Protein AF-A0A950YCJ9-F1 (afdb_monomer)

pLDDT: mean 89.68, std 11.42, range [27.39, 98.12]

Nearest PDB structures (foldseek):
  8wdm-assembly1_C  TM=8.018E-01  e=2.422E-04  Thermaerobacter marianensis DSM 12885
  5a7h-assembly1_A  TM=7.491E-01  e=4.262E-03  Homo sapiens
  8eor-assembly1_A  TM=7.022E-01  e=5.413E-03  Homo sapiens
  5a7f-assembly1_A  TM=7.342E-01  e=9.837E-03  Homo sapiens
  7cee-assembly1_B  TM=6.870E-01  e=7.297E-03  Mus musculus

Sequence (143 aa):
MPDIVAHLCPGQDPHEVLDRYYDRAGDRTDDVALLVAITTDTIVAAPAARWADARAATGARVYRYRVDHPGAGAQLRATHTTEVPLLFGTWNDGGPGERLGGQAPGTERVAGALVQAWAAFVHAGSPGWEGDLEVFGGALTNA

Foldseek 3Di:
DLVLQCVLPPPDRSVVLQVVLCVVVVHPPDPPVSSVVSNCCRVPVVVVVVVQVVCVVVVDDAAAEAEQQQQQDPPNTQDPPLLVCLQVVVCPVPDPNVRRNHDDPCSVVLSVLSNQQVVCCVVPVGSPDDDHYYYRPPPVPPD

Structure (mmCIF, N/CA/C/O backbone):
data_AF-A0A950YCJ9-F1
#
_entry.id   AF-A0A950YCJ9-F1
#
loop_
_atom_site.group_PDB
_atom_site.id
_atom_site.type_symbol
_atom_site.label_atom_id
_atom_site.label_alt_id
_atom_site.label_comp_id
_atom_site.label_asym_id
_atom_site.label_entity_id
_atom_site.label_seq_id
_atom_site.pdbx_PDB_ins_code
_atom_site.Cartn_x
_atom_site.Cartn_y
_atom_site.Cartn_z
_atom_site.occupancy
_atom_site.B_iso_or_equiv
_atom_site.auth_seq_id
_atom_site.auth_comp_id
_atom_site.auth_asym_id
_atom_site.auth_atom_id
_atom_site.pdbx_PDB_model_num
ATOM 1 N N . MET A 1 1 ? 16.582 14.148 -12.077 1.00 85.88 1 MET A N 1
ATOM 2 C CA . MET A 1 1 ? 16.035 13.386 -10.933 1.00 85.88 1 MET A CA 1
ATOM 3 C C . MET A 1 1 ? 15.876 14.251 -9.676 1.00 85.88 1 MET A C 1
ATOM 5 O O . MET A 1 1 ? 14.759 14.262 -9.175 1.00 85.88 1 MET A O 1
ATOM 9 N N . PRO A 1 2 ? 16.874 15.030 -9.204 1.00 91.06 2 PRO A N 1
ATOM 10 C CA . PRO A 1 2 ? 16.717 15.862 -7.999 1.00 91.06 2 PRO A CA 1
ATOM 11 C C . PRO A 1 2 ? 15.531 16.839 -8.037 1.00 91.06 2 PRO A C 1
ATOM 13 O O . PRO A 1 2 ? 14.795 16.914 -7.062 1.00 91.06 2 PRO A O 1
ATOM 16 N N . ASP A 1 3 ? 15.264 17.498 -9.172 1.00 94.12 3 ASP A N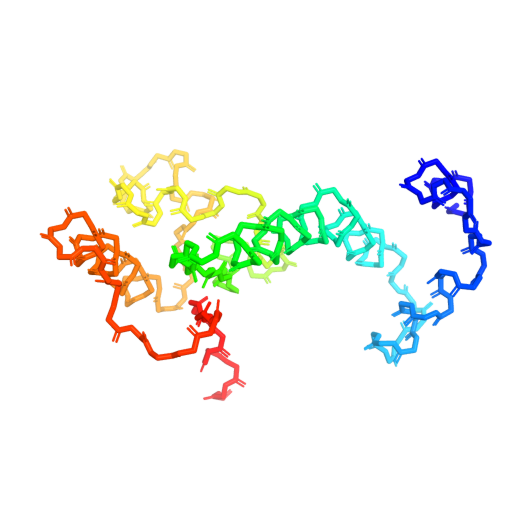 1
ATOM 17 C CA . ASP A 1 3 ? 14.112 18.413 -9.303 1.00 94.12 3 ASP A CA 1
ATOM 18 C C . ASP A 1 3 ? 12.756 17.707 -9.132 1.00 94.12 3 ASP A C 1
ATOM 20 O O . ASP A 1 3 ? 11.832 18.250 -8.530 1.00 94.12 3 ASP A O 1
ATOM 24 N N . ILE A 1 4 ? 12.640 16.468 -9.628 1.00 92.25 4 ILE A N 1
ATOM 25 C CA . ILE A 1 4 ? 11.435 15.642 -9.455 1.00 92.25 4 ILE A CA 1
ATOM 26 C C . ILE A 1 4 ? 11.265 15.302 -7.974 1.00 92.25 4 ILE A C 1
ATOM 28 O O . ILE A 1 4 ? 10.167 15.419 -7.436 1.00 92.25 4 ILE A O 1
ATOM 32 N N . VAL A 1 5 ? 12.353 14.926 -7.298 1.00 93.94 5 VAL A N 1
ATOM 33 C CA . VAL A 1 5 ? 12.329 14.629 -5.862 1.00 93.94 5 VAL A CA 1
ATOM 34 C C . VAL A 1 5 ? 11.987 15.876 -5.047 1.00 93.94 5 VAL A C 1
ATOM 36 O O . VAL A 1 5 ? 11.164 15.783 -4.145 1.00 93.94 5 VAL A O 1
ATOM 39 N N . ALA A 1 6 ? 12.528 17.046 -5.391 1.00 94.94 6 ALA A N 1
ATOM 40 C CA . ALA A 1 6 ? 12.200 18.307 -4.727 1.00 94.94 6 ALA A CA 1
ATOM 41 C C . ALA A 1 6 ? 10.717 18.681 -4.890 1.00 94.94 6 ALA A C 1
ATOM 43 O O . ALA A 1 6 ? 10.102 19.204 -3.961 1.00 94.94 6 ALA A O 1
ATOM 44 N N . HIS A 1 7 ? 10.127 18.382 -6.053 1.00 94.12 7 HIS A N 1
ATOM 45 C CA . HIS A 1 7 ? 8.696 18.561 -6.284 1.00 94.12 7 HIS A CA 1
ATOM 46 C C . HIS A 1 7 ? 7.840 17.584 -5.464 1.00 94.12 7 HIS A C 1
ATOM 48 O O . HIS A 1 7 ? 6.844 17.994 -4.871 1.00 94.12 7 HIS A O 1
ATOM 54 N N . LEU A 1 8 ? 8.221 16.303 -5.421 1.00 92.25 8 LEU A N 1
ATOM 55 C CA . LEU A 1 8 ? 7.489 15.269 -4.683 1.00 92.25 8 LEU A CA 1
ATOM 56 C C . LEU A 1 8 ? 7.602 15.456 -3.164 1.00 92.25 8 LEU A C 1
ATOM 58 O O . LEU A 1 8 ? 6.618 15.283 -2.449 1.00 92.25 8 LEU A O 1
ATOM 62 N N . CYS A 1 9 ? 8.782 15.830 -2.676 1.00 93.44 9 CYS A N 1
ATOM 63 C CA . CYS A 1 9 ? 9.143 15.879 -1.263 1.00 93.44 9 CYS A CA 1
ATOM 64 C C . CYS A 1 9 ? 9.466 17.320 -0.820 1.00 93.44 9 CYS A C 1
ATOM 66 O O . CYS A 1 9 ? 10.615 17.618 -0.474 1.00 93.44 9 CYS A O 1
ATOM 68 N N . PRO A 1 10 ? 8.485 18.243 -0.830 1.00 93.62 10 PRO A N 1
A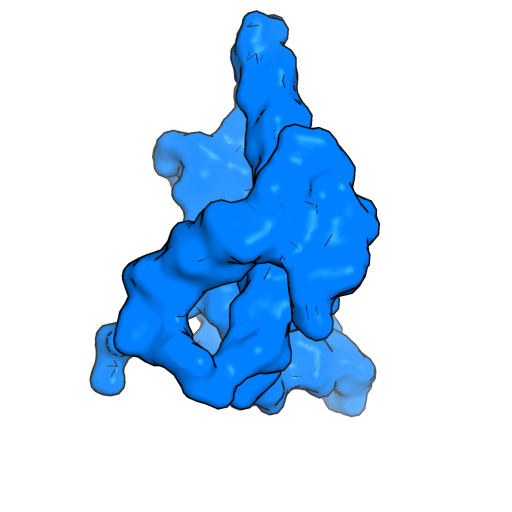TOM 69 C CA . PRO A 1 10 ? 8.738 19.642 -0.515 1.00 93.62 10 PRO A CA 1
ATOM 70 C C . PRO A 1 10 ? 9.273 19.802 0.915 1.00 93.62 10 PRO A C 1
ATOM 72 O O . PRO A 1 10 ? 8.745 19.221 1.863 1.00 93.62 10 PRO A O 1
ATOM 75 N N . GLY A 1 11 ? 10.315 20.623 1.068 1.00 93.81 11 GLY A N 1
ATOM 76 C CA . GLY A 1 11 ? 10.960 20.888 2.359 1.00 93.81 11 GLY A CA 1
ATOM 77 C C . GLY A 1 11 ? 12.000 19.849 2.792 1.00 93.81 11 GLY A C 1
ATOM 78 O O . GLY A 1 11 ? 12.518 19.957 3.900 1.00 93.81 11 GLY A O 1
ATOM 79 N N . GLN A 1 12 ? 12.319 18.868 1.944 1.00 95.69 12 GLN A N 1
ATOM 80 C CA . GLN A 1 12 ? 13.423 17.926 2.150 1.00 95.69 12 GLN A CA 1
ATOM 81 C C . GLN A 1 12 ? 14.557 18.207 1.158 1.00 95.69 12 GLN A C 1
ATOM 83 O O . GLN A 1 12 ? 14.299 18.665 0.044 1.00 95.69 12 GLN A O 1
ATOM 88 N N . ASP A 1 13 ? 15.803 17.909 1.539 1.00 96.69 13 ASP A N 1
ATOM 89 C CA . ASP A 1 13 ? 16.921 17.930 0.592 1.00 96.69 13 ASP A CA 1
ATOM 90 C C . ASP A 1 13 ? 16.772 16.748 -0.392 1.00 96.69 13 ASP A C 1
ATOM 92 O O . ASP A 1 13 ? 16.752 15.588 0.039 1.00 96.69 13 ASP A O 1
ATOM 96 N N . PRO A 1 14 ? 16.641 16.997 -1.711 1.00 94.88 14 PRO A N 1
ATOM 97 C CA . PRO A 1 14 ? 16.448 15.934 -2.690 1.00 94.88 14 PRO A CA 1
ATOM 98 C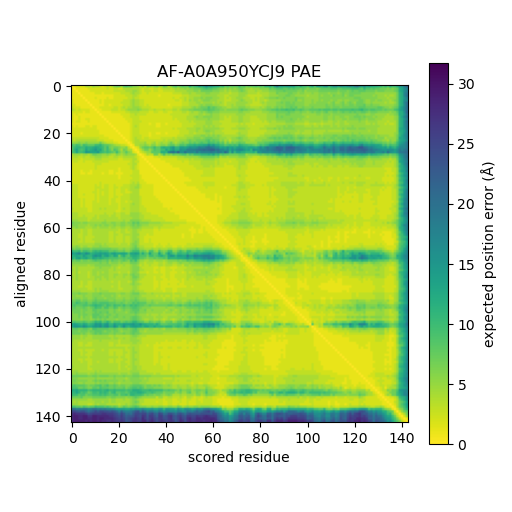 C . PRO A 1 14 ? 17.626 14.952 -2.764 1.00 94.88 14 PRO A C 1
ATOM 100 O O . PRO A 1 14 ? 17.406 13.790 -3.106 1.00 94.88 14 PRO A O 1
ATOM 103 N N . HIS A 1 15 ? 18.851 15.368 -2.434 1.00 93.75 15 HIS A N 1
ATOM 104 C CA . HIS A 1 15 ? 20.016 14.481 -2.431 1.00 93.75 15 HIS A CA 1
ATOM 105 C C . HIS A 1 15 ? 19.988 13.523 -1.241 1.00 93.75 15 HIS A C 1
ATOM 107 O O . HIS A 1 15 ? 20.172 12.323 -1.430 1.00 93.75 15 HIS A O 1
ATOM 113 N N . GLU A 1 16 ? 19.643 14.014 -0.049 1.00 95.06 16 GLU A N 1
ATOM 114 C CA . GLU A 1 16 ? 19.475 13.160 1.134 1.00 95.06 16 GLU A CA 1
ATOM 115 C C . GLU A 1 16 ? 18.328 12.157 0.957 1.00 95.06 16 GLU A C 1
ATOM 117 O O . GLU A 1 16 ? 18.417 11.002 1.386 1.00 95.06 16 GLU A O 1
ATOM 122 N N . VAL A 1 17 ? 17.235 12.579 0.307 1.00 94.44 17 VAL A N 1
ATOM 123 C CA . VAL A 1 17 ? 16.141 11.669 -0.048 1.00 94.44 17 VAL A CA 1
ATOM 124 C C . VAL A 1 17 ? 16.667 10.566 -0.964 1.00 94.44 17 VAL A C 1
ATOM 126 O O . VAL A 1 17 ? 16.432 9.397 -0.671 1.00 94.44 17 VAL A O 1
ATOM 129 N N . LEU A 1 18 ? 17.389 10.910 -2.031 1.00 92.12 18 LEU A N 1
ATOM 130 C CA . LEU A 1 18 ? 17.942 9.926 -2.961 1.00 92.12 18 LEU A CA 1
ATOM 131 C C . LEU A 1 18 ? 18.908 8.956 -2.274 1.00 92.12 18 LEU A C 1
ATOM 133 O O . LEU A 1 18 ? 18.744 7.749 -2.438 1.00 92.12 18 LEU A O 1
ATOM 137 N N . ASP A 1 19 ? 19.847 9.450 -1.464 1.00 91.69 19 ASP A N 1
ATOM 138 C CA . ASP A 1 19 ? 20.804 8.603 -0.742 1.00 91.69 19 ASP A CA 1
ATOM 139 C C . ASP A 1 19 ? 20.098 7.578 0.155 1.00 91.69 19 ASP A C 1
ATOM 141 O O . ASP A 1 19 ? 20.417 6.391 0.099 1.00 91.69 19 ASP A O 1
ATOM 145 N N . ARG A 1 20 ? 19.048 7.978 0.884 1.00 92.69 20 ARG A N 1
ATOM 146 C CA . ARG A 1 20 ? 18.257 7.040 1.697 1.00 92.69 20 ARG A CA 1
ATOM 147 C C . ARG A 1 20 ? 17.613 5.926 0.866 1.00 92.69 20 ARG A C 1
ATOM 149 O O . ARG A 1 20 ? 17.544 4.785 1.325 1.00 92.69 20 ARG A O 1
ATOM 156 N N . TYR A 1 21 ? 17.089 6.241 -0.320 1.00 92.00 21 TYR A N 1
ATOM 157 C CA . TYR A 1 21 ? 16.475 5.224 -1.179 1.00 92.00 21 TYR A CA 1
ATOM 158 C C . TYR A 1 21 ? 17.520 4.332 -1.848 1.00 92.00 21 TYR A C 1
ATOM 160 O O . TYR A 1 21 ? 17.290 3.129 -1.955 1.00 92.00 21 TYR A O 1
ATOM 168 N N . TYR A 1 22 ? 18.677 4.882 -2.215 1.00 89.94 22 TYR A N 1
ATOM 169 C CA . TYR A 1 22 ? 19.819 4.105 -2.686 1.00 89.94 22 TYR A CA 1
ATOM 170 C C . TYR A 1 22 ? 20.303 3.108 -1.628 1.00 89.94 22 TYR A C 1
ATOM 172 O O . TYR A 1 22 ? 20.457 1.923 -1.925 1.00 89.94 22 TYR A O 1
ATOM 180 N N . ASP A 1 23 ? 20.471 3.556 -0.384 1.00 89.50 23 ASP A N 1
ATOM 181 C CA . ASP A 1 23 ? 20.918 2.707 0.721 1.00 89.50 23 ASP A CA 1
ATOM 182 C C . ASP A 1 23 ? 19.902 1.596 1.026 1.00 89.50 23 ASP A C 1
ATOM 184 O O . ASP A 1 23 ? 20.277 0.457 1.306 1.00 89.50 23 ASP A O 1
ATOM 188 N N . ARG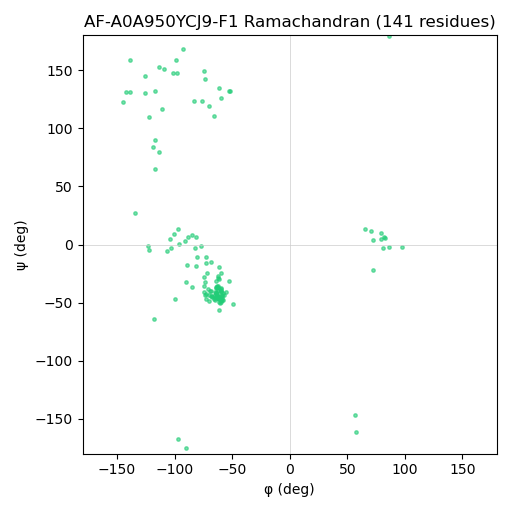 A 1 24 ? 18.601 1.898 0.909 1.00 87.62 24 ARG A N 1
ATOM 189 C CA . ARG A 1 24 ? 17.525 0.906 1.042 1.00 87.62 24 ARG A CA 1
ATOM 190 C C . ARG A 1 24 ? 17.509 -0.109 -0.103 1.00 87.62 24 ARG A C 1
ATOM 192 O O . ARG A 1 24 ? 17.198 -1.273 0.137 1.00 87.62 24 ARG A O 1
ATOM 199 N N . ALA A 1 25 ? 17.755 0.333 -1.334 1.00 83.62 25 ALA A N 1
ATOM 200 C CA . ALA A 1 25 ? 17.730 -0.527 -2.514 1.00 83.62 25 ALA A CA 1
ATOM 201 C C . ALA A 1 25 ? 18.962 -1.442 -2.593 1.00 83.62 25 ALA A C 1
ATOM 203 O O . ALA A 1 25 ? 18.874 -2.528 -3.161 1.00 83.62 25 ALA A O 1
ATOM 204 N N . GLY A 1 26 ? 20.096 -1.017 -2.025 1.00 78.25 26 GLY A N 1
ATOM 205 C CA . GLY A 1 26 ? 21.369 -1.738 -2.106 1.00 78.25 26 GLY A CA 1
ATOM 206 C C . GLY A 1 26 ? 22.033 -1.675 -3.489 1.00 78.25 26 GLY A C 1
ATOM 207 O O . GLY A 1 26 ? 23.077 -2.291 -3.687 1.00 78.25 26 GLY A O 1
ATOM 208 N N . ASP A 1 27 ? 21.450 -0.928 -4.429 1.00 70.25 27 ASP A N 1
ATOM 209 C CA . ASP A 1 27 ? 21.929 -0.740 -5.798 1.00 70.25 27 ASP A CA 1
ATOM 210 C C . ASP A 1 27 ? 21.675 0.711 -6.236 1.00 70.25 27 ASP A C 1
ATOM 212 O O . ASP A 1 27 ? 20.579 1.248 -6.056 1.00 70.25 27 ASP A O 1
ATOM 216 N N . ARG A 1 28 ? 22.707 1.353 -6.801 1.00 73.75 28 ARG A N 1
ATOM 217 C CA . ARG A 1 28 ? 22.669 2.742 -7.279 1.00 73.75 28 ARG A CA 1
ATOM 218 C C . ARG A 1 28 ? 22.408 2.890 -8.780 1.00 73.75 28 ARG A C 1
ATOM 220 O O . ARG A 1 28 ? 22.621 3.973 -9.316 1.00 73.75 28 ARG A O 1
ATOM 227 N N . THR A 1 29 ? 21.975 1.832 -9.465 1.00 73.81 29 THR A N 1
ATOM 228 C CA . THR A 1 29 ? 21.902 1.819 -10.938 1.00 73.81 29 THR A CA 1
ATOM 229 C C . THR A 1 29 ? 20.496 1.911 -11.545 1.00 73.81 29 THR A C 1
ATOM 231 O O . THR A 1 29 ? 20.396 2.074 -12.761 1.00 73.81 29 THR A O 1
ATOM 234 N N . ASP A 1 30 ? 19.421 1.887 -10.744 1.00 84.75 30 ASP A N 1
ATOM 235 C CA . ASP A 1 30 ? 18.034 1.948 -11.243 1.00 84.75 30 ASP A CA 1
ATOM 236 C C . ASP A 1 30 ? 17.258 3.180 -10.739 1.00 84.75 30 ASP A C 1
ATOM 238 O O . ASP A 1 30 ? 16.485 3.133 -9.777 1.00 84.75 30 ASP A O 1
ATOM 242 N N . ASP A 1 31 ? 17.441 4.303 -11.436 1.00 86.75 31 ASP A N 1
ATOM 243 C CA . ASP A 1 31 ? 16.748 5.565 -11.148 1.00 86.75 31 ASP A CA 1
ATOM 244 C C . ASP A 1 31 ? 15.218 5.459 -11.299 1.00 86.75 31 ASP A C 1
ATOM 246 O O . ASP A 1 31 ? 14.475 6.171 -10.617 1.00 86.75 31 ASP A O 1
ATOM 250 N N . VAL A 1 32 ? 14.716 4.570 -12.166 1.00 87.44 32 VAL A N 1
ATOM 251 C CA . VAL A 1 32 ? 13.269 4.398 -12.372 1.00 87.44 32 VAL A CA 1
ATOM 252 C C . VAL A 1 32 ? 12.653 3.693 -11.170 1.00 87.44 32 VAL A C 1
ATOM 254 O O . VAL A 1 32 ? 11.650 4.174 -10.637 1.00 87.44 32 VAL A O 1
ATOM 257 N N . ALA A 1 33 ? 13.259 2.603 -10.697 1.00 86.50 33 ALA A N 1
ATOM 258 C CA . ALA A 1 33 ? 12.798 1.911 -9.497 1.00 86.50 33 ALA A CA 1
ATOM 259 C C . ALA A 1 33 ? 12.820 2.825 -8.263 1.00 86.50 33 ALA A C 1
ATOM 261 O O . ALA A 1 33 ? 11.897 2.781 -7.446 1.00 86.50 33 ALA A O 1
ATOM 262 N N . LEU A 1 34 ? 13.822 3.702 -8.150 1.00 90.81 34 LEU A N 1
ATOM 263 C CA . LEU A 1 34 ? 13.902 4.676 -7.061 1.00 90.81 34 LEU A CA 1
ATOM 264 C C . LEU A 1 34 ? 12.804 5.727 -7.151 1.00 90.81 34 LEU A C 1
ATOM 266 O O . LEU A 1 34 ? 12.143 5.996 -6.151 1.00 90.81 34 LEU A O 1
ATOM 270 N N . LEU A 1 35 ? 12.555 6.284 -8.339 1.00 91.38 35 LEU A N 1
ATOM 271 C CA . LEU A 1 35 ? 11.444 7.212 -8.537 1.00 91.38 35 LEU A CA 1
ATOM 272 C C . LEU A 1 35 ? 10.097 6.556 -8.219 1.00 91.38 35 LEU A C 1
ATOM 274 O O . LEU A 1 35 ? 9.262 7.190 -7.573 1.00 91.38 35 LEU A O 1
ATOM 278 N N . VAL A 1 36 ? 9.888 5.292 -8.602 1.00 91.56 36 VAL A N 1
ATOM 279 C CA . VAL A 1 36 ? 8.680 4.531 -8.242 1.00 91.56 36 VAL A CA 1
ATOM 280 C C . VAL A 1 36 ? 8.572 4.360 -6.726 1.00 91.56 36 VAL A C 1
ATOM 282 O O . VAL A 1 36 ? 7.499 4.600 -6.173 1.00 91.56 36 VAL A O 1
ATOM 285 N N . ALA A 1 37 ? 9.660 4.007 -6.038 1.00 92.06 37 ALA A N 1
ATOM 286 C CA . ALA A 1 37 ? 9.669 3.841 -4.586 1.00 92.06 37 ALA A CA 1
ATOM 287 C C . ALA A 1 37 ? 9.392 5.164 -3.848 1.00 92.06 37 ALA A C 1
ATOM 289 O O . ALA A 1 37 ? 8.510 5.212 -2.990 1.00 92.06 37 ALA A O 1
ATOM 290 N N . ILE A 1 38 ? 10.076 6.247 -4.234 1.00 94.38 38 ILE A N 1
ATOM 291 C CA . ILE A 1 38 ? 9.870 7.596 -3.684 1.00 94.38 38 ILE A CA 1
ATOM 292 C C . ILE A 1 38 ? 8.423 8.038 -3.908 1.00 94.38 38 ILE A C 1
ATOM 294 O O . ILE A 1 38 ? 7.754 8.484 -2.981 1.00 94.38 38 ILE A O 1
ATOM 298 N N . THR A 1 39 ? 7.907 7.876 -5.126 1.00 94.62 39 THR A N 1
ATOM 299 C CA . THR A 1 39 ? 6.533 8.268 -5.465 1.00 94.62 39 THR A CA 1
ATOM 300 C C . THR A 1 39 ? 5.511 7.441 -4.683 1.00 94.62 39 THR A C 1
ATOM 302 O O . THR A 1 39 ? 4.545 7.997 -4.162 1.00 94.62 39 THR A O 1
ATOM 305 N N . THR A 1 40 ? 5.734 6.130 -4.548 1.00 94.44 40 THR A N 1
ATOM 306 C CA . THR A 1 40 ? 4.864 5.224 -3.781 1.00 94.44 40 THR A CA 1
ATOM 307 C C . THR A 1 40 ? 4.780 5.650 -2.322 1.00 94.44 40 THR A C 1
ATOM 309 O O . THR A 1 40 ? 3.680 5.794 -1.782 1.00 94.44 40 THR A O 1
ATOM 312 N N . ASP A 1 41 ? 5.923 5.903 -1.686 1.00 95.12 41 ASP A N 1
ATOM 313 C CA . ASP A 1 41 ? 5.951 6.301 -0.282 1.00 95.12 41 ASP A CA 1
ATOM 314 C C . ASP A 1 41 ? 5.339 7.688 -0.077 1.00 95.12 41 ASP A C 1
ATOM 316 O O . ASP A 1 41 ? 4.524 7.879 0.827 1.00 95.12 41 ASP A O 1
ATOM 320 N N . THR A 1 42 ? 5.674 8.648 -0.936 1.00 94.81 42 THR A N 1
ATOM 321 C CA . THR A 1 42 ? 5.267 10.043 -0.764 1.00 94.81 42 THR A CA 1
ATOM 322 C C . THR A 1 42 ? 3.793 10.283 -1.085 1.00 94.81 42 THR A C 1
ATOM 324 O O . THR A 1 42 ? 3.127 11.020 -0.354 1.00 94.81 42 THR A O 1
ATOM 327 N N . ILE A 1 43 ? 3.261 9.660 -2.141 1.00 94.69 43 ILE A N 1
ATOM 328 C CA . ILE A 1 43 ? 1.882 9.895 -2.598 1.00 94.69 43 ILE A CA 1
ATOM 329 C C . ILE A 1 43 ? 0.890 8.943 -1.923 1.00 94.69 43 ILE A C 1
ATOM 331 O O . ILE A 1 43 ? -0.251 9.334 -1.676 1.00 94.69 43 ILE A O 1
ATOM 335 N N . VAL A 1 44 ? 1.304 7.712 -1.601 1.00 94.00 44 VAL A N 1
ATOM 336 C CA . VAL A 1 44 ? 0.380 6.659 -1.149 1.00 94.00 44 VAL A CA 1
ATOM 337 C C . VAL A 1 44 ? 0.697 6.196 0.271 1.00 94.00 44 VAL A C 1
ATOM 339 O O . VAL A 1 44 ? -0.120 6.388 1.174 1.00 94.00 44 VAL A O 1
ATOM 342 N N . ALA A 1 45 ? 1.872 5.601 0.496 1.00 94.56 45 ALA A N 1
ATOM 343 C CA . ALA A 1 45 ? 2.126 4.828 1.711 1.00 94.56 45 ALA A CA 1
ATOM 344 C C . ALA A 1 45 ? 2.220 5.708 2.969 1.00 94.56 45 ALA A C 1
ATOM 346 O O . ALA A 1 45 ? 1.555 5.432 3.970 1.00 94.56 45 ALA A O 1
ATOM 347 N N . ALA A 1 46 ? 3.001 6.792 2.928 1.00 94.88 46 ALA A N 1
ATOM 348 C CA . ALA A 1 46 ? 3.183 7.676 4.074 1.00 94.88 46 ALA A CA 1
ATOM 349 C C . ALA A 1 46 ? 1.916 8.487 4.406 1.00 94.88 46 ALA A C 1
ATOM 351 O O . ALA A 1 46 ? 1.571 8.557 5.588 1.00 94.88 46 ALA A O 1
ATOM 352 N N . PRO A 1 47 ? 1.172 9.070 3.440 1.00 96.00 47 PRO A N 1
ATOM 353 C CA . PRO A 1 47 ? -0.122 9.687 3.734 1.00 96.00 47 PRO A CA 1
ATOM 354 C C . PRO A 1 47 ? -1.137 8.712 4.347 1.00 96.00 47 PRO A C 1
ATOM 356 O O . PRO A 1 47 ? -1.780 9.064 5.338 1.00 96.00 47 PRO A O 1
ATOM 359 N N . ALA A 1 48 ? -1.246 7.486 3.819 1.00 95.81 48 ALA A N 1
ATOM 360 C CA . ALA A 1 48 ? -2.143 6.465 4.362 1.00 95.81 48 ALA A CA 1
ATOM 361 C C . ALA A 1 48 ? -1.750 6.053 5.790 1.00 95.81 48 ALA A C 1
ATOM 363 O O . ALA A 1 48 ? -2.615 5.949 6.660 1.00 95.81 48 ALA A O 1
ATOM 364 N N . ALA A 1 49 ? -0.449 5.887 6.055 1.00 95.69 49 ALA A N 1
ATOM 365 C CA . ALA A 1 49 ? 0.065 5.599 7.390 1.00 95.69 49 ALA A CA 1
ATOM 366 C C . ALA A 1 49 ? -0.255 6.725 8.384 1.00 95.69 49 ALA A C 1
ATOM 368 O O . ALA A 1 49 ? -0.858 6.460 9.418 1.00 95.69 49 ALA A O 1
ATOM 369 N N . ARG A 1 50 ? 0.035 7.988 8.034 1.00 96.88 50 ARG A N 1
ATOM 370 C CA . ARG A 1 50 ? -0.280 9.143 8.895 1.00 96.88 50 ARG A CA 1
ATOM 371 C C . ARG A 1 50 ? -1.772 9.259 9.194 1.00 96.88 50 ARG A C 1
ATOM 373 O O . ARG A 1 50 ? -2.148 9.593 10.315 1.00 96.88 50 ARG A O 1
ATOM 380 N N . TRP A 1 51 ? -2.626 9.005 8.202 1.00 97.62 51 TRP A N 1
ATOM 381 C CA . TRP A 1 51 ? -4.073 8.993 8.409 1.00 97.62 51 TRP A CA 1
ATOM 382 C C . TRP A 1 51 ? -4.492 7.883 9.378 1.00 97.62 51 TRP A C 1
ATOM 384 O O . TRP A 1 51 ? -5.293 8.134 10.280 1.00 97.62 51 TRP A O 1
ATOM 394 N N . ALA A 1 52 ? -3.936 6.681 9.216 1.00 96.31 52 ALA A N 1
ATOM 395 C CA . ALA A 1 52 ? -4.218 5.552 10.090 1.00 96.31 52 ALA A CA 1
ATOM 396 C C . ALA A 1 52 ? -3.792 5.838 11.537 1.00 96.31 52 ALA A C 1
ATOM 398 O O . ALA A 1 52 ? -4.601 5.660 12.445 1.00 96.31 52 ALA A O 1
ATOM 399 N N . ASP A 1 53 ? -2.585 6.372 11.738 1.00 96.06 53 ASP A N 1
ATOM 400 C CA . ASP A 1 53 ? -2.059 6.726 13.060 1.00 96.06 53 ASP A CA 1
ATOM 401 C C . ASP A 1 53 ? -2.928 7.805 13.728 1.00 96.06 53 ASP A C 1
ATOM 403 O O . ASP A 1 53 ? -3.309 7.684 14.894 1.00 96.06 53 ASP A O 1
ATOM 407 N N . ALA A 1 54 ? -3.327 8.835 12.971 1.00 97.81 54 ALA A N 1
ATOM 408 C CA . ALA A 1 54 ? -4.210 9.889 13.465 1.00 97.81 54 ALA A CA 1
ATOM 409 C C . ALA A 1 54 ? -5.597 9.358 13.862 1.00 97.81 54 ALA A C 1
ATOM 411 O O . ALA A 1 54 ? -6.186 9.838 14.829 1.00 97.81 54 ALA A O 1
ATOM 412 N N . ARG A 1 55 ? -6.128 8.365 13.138 1.00 96.88 55 ARG A N 1
ATOM 413 C CA . ARG A 1 55 ? -7.397 7.706 13.481 1.00 96.88 55 ARG A CA 1
ATOM 414 C C . ARG A 1 55 ? -7.261 6.796 14.695 1.00 96.88 55 ARG A C 1
ATOM 416 O O . ARG A 1 55 ? -8.117 6.842 15.575 1.00 96.88 55 ARG A O 1
ATOM 423 N N . ALA A 1 56 ? -6.184 6.024 14.783 1.00 95.25 56 ALA A N 1
ATOM 424 C CA . ALA A 1 56 ? -5.908 5.183 15.942 1.00 95.25 56 ALA A CA 1
ATOM 425 C C . ALA A 1 56 ? -5.785 6.023 17.228 1.00 95.25 56 ALA A C 1
ATOM 427 O O . ALA A 1 56 ? -6.345 5.655 18.261 1.00 95.25 56 ALA A O 1
ATOM 428 N N . ALA A 1 57 ? -5.170 7.209 17.150 1.00 97.00 57 ALA A N 1
ATOM 429 C CA . ALA A 1 57 ? -5.051 8.143 18.273 1.00 97.00 57 ALA A CA 1
ATOM 430 C C . ALA A 1 57 ? -6.400 8.650 18.828 1.00 97.00 57 ALA A C 1
ATOM 432 O O . ALA A 1 57 ? -6.454 9.098 19.973 1.00 97.00 57 ALA A O 1
ATOM 433 N N . THR A 1 58 ? -7.504 8.553 18.072 1.00 97.88 58 THR A N 1
ATOM 434 C CA . THR A 1 58 ? -8.855 8.869 18.576 1.00 97.88 58 THR A CA 1
ATOM 435 C C . THR A 1 58 ? -9.554 7.669 19.227 1.00 97.88 58 THR A C 1
ATOM 437 O O . THR A 1 58 ? -10.748 7.743 19.511 1.00 97.88 58 THR A O 1
ATOM 440 N N . GLY A 1 59 ? -8.859 6.540 19.400 1.00 96.06 59 GLY A N 1
ATOM 441 C CA . GLY A 1 59 ? -9.425 5.280 19.888 1.00 96.06 59 GLY A CA 1
ATOM 442 C C . GLY A 1 59 ? -10.187 4.476 18.828 1.00 96.06 59 GLY A C 1
ATOM 443 O O . GLY A 1 59 ? -10.862 3.505 19.171 1.00 96.06 59 GLY A O 1
ATOM 444 N N . ALA A 1 60 ? -10.115 4.862 17.547 1.00 94.69 60 ALA A N 1
ATOM 445 C CA . ALA A 1 60 ? -10.715 4.076 16.474 1.00 94.69 60 ALA A CA 1
ATOM 446 C C . ALA A 1 60 ? -9.881 2.817 16.200 1.00 94.69 60 ALA A C 1
ATOM 448 O O . ALA A 1 60 ? -8.653 2.862 16.199 1.00 94.69 60 ALA A O 1
ATOM 449 N N . ARG A 1 61 ? -10.549 1.698 15.900 1.00 93.25 61 ARG A N 1
ATOM 450 C CA . ARG A 1 61 ? -9.871 0.512 15.360 1.00 93.25 61 ARG A CA 1
ATOM 451 C C . ARG A 1 61 ? -9.550 0.750 13.890 1.00 93.25 61 ARG A C 1
ATOM 453 O O . ARG A 1 61 ? -10.461 1.021 13.107 1.00 93.25 61 ARG A O 1
ATOM 460 N N . VAL A 1 62 ? -8.277 0.641 13.529 1.00 95.62 62 VAL A N 1
ATOM 461 C CA . VAL A 1 62 ? -7.786 0.835 12.163 1.00 95.62 62 VAL A CA 1
ATOM 462 C C . VAL A 1 62 ? -7.005 -0.403 11.753 1.00 95.62 62 VAL A C 1
ATOM 464 O O . VAL A 1 62 ? -6.123 -0.840 12.480 1.00 95.62 62 VAL A O 1
ATOM 467 N N . TYR A 1 63 ? -7.324 -0.942 10.582 1.00 95.75 63 TYR A N 1
ATOM 468 C CA . TYR A 1 63 ? -6.599 -2.051 9.975 1.00 95.75 63 TYR A CA 1
ATOM 469 C C . TYR A 1 63 ? -5.994 -1.563 8.668 1.00 95.75 63 TYR A C 1
ATOM 471 O O . TYR A 1 63 ? -6.688 -0.932 7.866 1.00 95.75 63 TYR A O 1
ATOM 479 N N . ARG A 1 64 ? -4.713 -1.844 8.440 1.00 95.94 64 ARG A N 1
ATOM 480 C CA . ARG A 1 64 ? -4.054 -1.561 7.164 1.00 95.94 64 ARG A CA 1
ATOM 481 C C . ARG A 1 64 ? -3.674 -2.871 6.494 1.00 95.94 64 ARG A C 1
ATOM 483 O O . ARG A 1 64 ? -3.399 -3.863 7.161 1.00 95.94 64 ARG A O 1
ATOM 490 N N . TYR A 1 65 ? -3.599 -2.852 5.173 1.00 95.56 65 TYR A N 1
ATOM 491 C CA . TYR A 1 65 ? -2.990 -3.934 4.416 1.00 95.56 65 TYR A CA 1
ATOM 492 C C . TYR A 1 65 ? -2.141 -3.376 3.273 1.00 95.56 65 TYR A C 1
ATOM 494 O O . TYR A 1 65 ? -2.323 -2.234 2.847 1.00 95.56 65 TYR A O 1
ATOM 502 N N . ARG A 1 66 ? -1.209 -4.191 2.783 1.00 94.75 66 ARG A N 1
ATOM 503 C CA . ARG A 1 66 ? -0.405 -3.946 1.581 1.00 94.75 66 ARG A CA 1
ATOM 504 C C . ARG A 1 66 ? -0.556 -5.130 0.634 1.00 94.75 66 ARG A C 1
ATOM 506 O O . ARG A 1 66 ? -0.668 -6.265 1.089 1.00 94.75 66 ARG A O 1
ATOM 513 N N . VAL A 1 67 ? -0.549 -4.875 -0.669 1.00 94.00 67 VAL A N 1
ATOM 514 C CA . VAL A 1 67 ? -0.532 -5.926 -1.691 1.00 94.00 67 VAL A CA 1
ATOM 515 C C . VAL A 1 67 ? 0.820 -5.897 -2.389 1.00 94.00 67 VAL A C 1
ATOM 517 O O . VAL A 1 67 ? 1.158 -4.910 -3.030 1.00 94.00 67 VAL A O 1
ATOM 520 N N . ASP A 1 68 ? 1.571 -6.987 -2.254 1.00 92.62 68 ASP A N 1
ATOM 521 C CA . ASP A 1 68 ? 2.875 -7.216 -2.891 1.00 92.62 68 ASP A CA 1
ATOM 522 C C . ASP A 1 68 ? 2.763 -8.163 -4.096 1.00 92.62 68 ASP A C 1
ATOM 524 O O . ASP A 1 68 ? 3.746 -8.421 -4.791 1.00 92.62 68 ASP A O 1
ATOM 528 N N . HIS A 1 69 ? 1.564 -8.691 -4.361 1.00 90.81 69 HIS A N 1
ATOM 529 C CA . HIS A 1 69 ? 1.309 -9.538 -5.518 1.00 90.81 69 HIS A CA 1
ATOM 530 C C . HIS A 1 69 ? 1.614 -8.782 -6.825 1.00 90.81 69 HIS A C 1
ATOM 532 O O . HIS A 1 69 ? 1.066 -7.701 -7.038 1.00 90.81 69 HIS A O 1
ATOM 538 N N . PRO A 1 70 ? 2.459 -9.333 -7.717 1.00 88.81 70 PRO A N 1
ATOM 539 C CA . PRO A 1 70 ? 2.977 -8.590 -8.863 1.00 88.81 70 PRO A CA 1
ATOM 540 C C . PRO A 1 70 ? 1.986 -8.435 -10.031 1.00 88.81 70 PRO A C 1
ATOM 542 O O . PRO A 1 70 ? 2.337 -7.837 -11.047 1.00 88.81 70 PRO A O 1
ATOM 545 N N . GLY A 1 71 ? 0.776 -8.992 -9.919 1.00 85.62 71 GLY A N 1
ATOM 546 C CA . GLY A 1 71 ? -0.214 -8.996 -10.993 1.00 85.62 71 GLY A CA 1
ATOM 547 C C . GLY A 1 71 ? 0.336 -9.637 -12.270 1.00 85.62 71 GLY A C 1
ATOM 548 O O . GLY A 1 71 ? 1.168 -10.544 -12.215 1.00 85.62 71 GLY A O 1
ATOM 549 N N . ALA A 1 72 ? -0.089 -9.144 -13.436 1.00 76.38 72 ALA A N 1
ATOM 550 C CA . ALA A 1 72 ? 0.258 -9.786 -14.709 1.00 76.38 72 ALA A CA 1
ATOM 551 C C . ALA A 1 72 ? 1.661 -9.451 -15.227 1.00 76.38 72 ALA A C 1
ATOM 553 O O . ALA A 1 72 ? 2.144 -10.077 -16.171 1.00 76.38 72 ALA A O 1
ATOM 554 N N . GLY A 1 73 ? 2.330 -8.467 -14.624 1.00 75.12 73 GLY A N 1
ATOM 555 C CA . GLY A 1 73 ? 3.659 -8.017 -15.019 1.00 75.12 73 GLY A CA 1
ATOM 556 C C . GLY A 1 73 ? 4.671 -8.242 -13.906 1.00 75.12 73 GLY A C 1
ATOM 557 O O . GLY A 1 73 ? 4.926 -7.327 -13.131 1.00 75.12 73 GLY A O 1
ATOM 558 N N . ALA A 1 74 ? 5.329 -9.407 -13.873 1.00 71.69 74 ALA A N 1
ATOM 559 C CA . ALA A 1 74 ? 6.341 -9.729 -12.854 1.00 71.69 74 ALA A CA 1
ATOM 560 C C . ALA A 1 74 ? 7.446 -8.658 -12.719 1.00 71.69 74 ALA A C 1
ATOM 562 O O . ALA A 1 74 ? 7.950 -8.418 -11.626 1.00 71.69 74 ALA A O 1
ATOM 563 N N . GLN A 1 75 ? 7.786 -7.980 -13.821 1.00 79.25 75 GLN A N 1
ATOM 564 C CA . GLN A 1 75 ? 8.753 -6.878 -13.837 1.00 79.25 75 GLN A CA 1
ATOM 565 C C . GLN A 1 75 ? 8.214 -5.583 -13.211 1.00 79.25 75 GLN A C 1
ATOM 567 O O . GLN A 1 75 ? 8.981 -4.829 -12.622 1.00 79.25 75 GLN A O 1
ATOM 572 N N . LEU A 1 76 ? 6.907 -5.329 -13.325 1.00 81.81 76 LEU A N 1
ATOM 573 C CA . LEU A 1 76 ? 6.257 -4.124 -12.803 1.00 81.81 76 LEU A CA 1
ATOM 574 C C . LEU A 1 76 ? 5.942 -4.228 -11.309 1.00 81.81 76 LEU A C 1
ATOM 576 O O . LEU A 1 76 ? 5.747 -3.200 -10.662 1.00 81.81 76 LEU A O 1
ATOM 580 N N . ARG A 1 77 ? 5.931 -5.453 -10.763 1.00 87.25 77 ARG A N 1
ATOM 581 C CA . ARG A 1 77 ? 5.521 -5.747 -9.382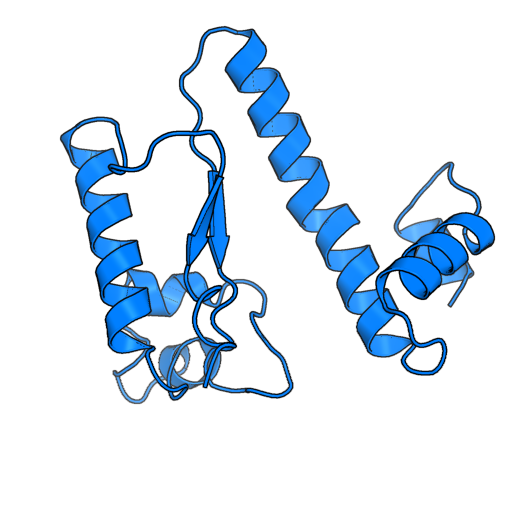 1.00 87.25 77 ARG A CA 1
ATOM 582 C C . ARG A 1 77 ? 4.085 -5.263 -9.123 1.00 87.25 77 ARG A C 1
ATOM 584 O O . ARG A 1 77 ? 3.306 -5.082 -10.055 1.00 87.25 77 ARG A O 1
ATOM 591 N N . ALA A 1 78 ? 3.706 -5.111 -7.853 1.00 90.25 78 ALA A N 1
ATOM 592 C CA . ALA A 1 78 ? 2.390 -4.606 -7.486 1.00 90.25 78 ALA A CA 1
ATOM 593 C C . ALA A 1 78 ? 2.243 -3.143 -7.932 1.00 90.25 78 ALA A C 1
ATOM 595 O O . ALA A 1 78 ? 2.891 -2.246 -7.391 1.00 90.25 78 ALA A O 1
ATOM 596 N N . THR A 1 79 ? 1.398 -2.907 -8.934 1.00 90.88 79 THR A N 1
ATOM 597 C CA . THR A 1 79 ? 1.102 -1.565 -9.445 1.00 90.88 79 THR A CA 1
ATOM 598 C C . THR A 1 79 ? -0.128 -0.968 -8.762 1.00 90.88 79 THR A C 1
ATOM 600 O O . THR A 1 79 ? -0.873 -1.646 -8.050 1.00 90.88 79 THR A O 1
ATOM 603 N N . HIS A 1 80 ? -0.347 0.333 -8.971 1.00 91.88 80 HIS A N 1
ATOM 604 C CA . HIS A 1 80 ? -1.527 1.022 -8.459 1.00 91.88 80 HIS A CA 1
ATOM 605 C C . HIS A 1 80 ? -2.812 0.291 -8.873 1.00 91.88 80 HIS A C 1
ATOM 607 O O . HIS A 1 80 ? -2.989 -0.028 -10.049 1.00 91.88 80 HIS A O 1
ATOM 613 N N . THR A 1 81 ? -3.718 0.068 -7.917 1.00 92.06 81 THR A N 1
ATOM 614 C CA . THR A 1 81 ? -5.027 -0.593 -8.091 1.00 92.06 81 THR A CA 1
ATOM 615 C C . THR A 1 81 ? -4.987 -2.072 -8.480 1.00 92.06 81 THR A C 1
ATOM 617 O O . THR A 1 81 ? -6.024 -2.624 -8.849 1.00 92.06 81 THR A O 1
ATOM 620 N N . THR A 1 82 ? -3.838 -2.752 -8.375 1.00 92.19 82 THR A N 1
ATOM 621 C CA . THR A 1 82 ? -3.751 -4.197 -8.663 1.00 92.19 82 THR A CA 1
ATOM 622 C C . THR A 1 82 ? -4.663 -5.040 -7.760 1.00 92.19 82 THR A C 1
ATOM 624 O O . THR A 1 82 ? -5.128 -6.106 -8.155 1.00 92.19 82 THR A O 1
ATOM 627 N N . GLU A 1 83 ? -5.005 -4.540 -6.572 1.00 94.12 83 GLU A N 1
ATOM 628 C CA . GLU A 1 83 ? -5.909 -5.181 -5.620 1.00 94.12 83 GLU A CA 1
ATOM 629 C C . GLU A 1 83 ? -7.380 -5.167 -6.050 1.00 94.12 83 GLU A C 1
ATOM 631 O O . GLU A 1 83 ? -8.145 -6.033 -5.629 1.00 94.12 83 GLU A O 1
ATOM 636 N N . VAL A 1 84 ? -7.788 -4.214 -6.894 1.00 95.44 84 VAL A N 1
ATOM 637 C CA . VAL A 1 84 ? -9.178 -4.073 -7.349 1.00 95.44 84 VAL A CA 1
ATOM 638 C C . VAL A 1 84 ? -9.636 -5.315 -8.125 1.00 95.44 84 VAL A C 1
ATOM 640 O O . VAL A 1 84 ? -10.617 -5.935 -7.709 1.00 95.44 84 VAL A O 1
ATOM 643 N N . PRO A 1 85 ? -8.9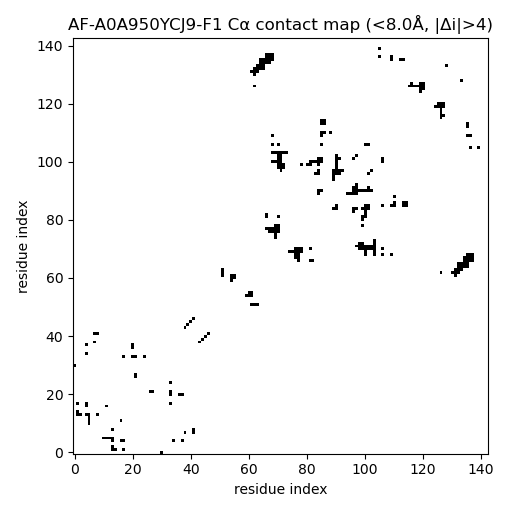58 -5.755 -9.205 1.00 95.00 85 PRO A N 1
ATOM 644 C CA . PRO A 1 85 ? -9.376 -6.960 -9.912 1.00 95.00 85 PRO A CA 1
ATOM 645 C C . PRO A 1 85 ? -9.280 -8.222 -9.050 1.00 95.00 85 PRO A C 1
ATOM 647 O O . PRO A 1 85 ? -10.120 -9.106 -9.205 1.00 95.00 85 PRO A O 1
ATOM 650 N N . LEU A 1 86 ? -8.325 -8.292 -8.111 1.00 95.00 86 LEU A N 1
ATOM 651 C CA . LEU A 1 86 ? -8.213 -9.394 -7.148 1.00 95.00 86 LEU A CA 1
ATOM 652 C C . LEU A 1 86 ? -9.449 -9.479 -6.241 1.00 95.00 86 LEU A C 1
ATOM 654 O O . LEU A 1 86 ? -10.002 -10.561 -6.060 1.00 95.00 86 LEU A O 1
ATOM 658 N N . LEU A 1 87 ? -9.900 -8.340 -5.708 1.00 96.06 87 LEU A N 1
ATOM 659 C CA . LEU A 1 87 ? -11.044 -8.258 -4.799 1.00 96.06 87 LEU A CA 1
ATOM 660 C C . LEU A 1 87 ? -12.381 -8.526 -5.506 1.00 96.06 87 LEU A C 1
ATOM 662 O O . LEU A 1 87 ? -13.261 -9.162 -4.933 1.00 96.06 87 LEU A O 1
ATOM 666 N N . PHE A 1 88 ? -12.540 -8.047 -6.742 1.00 95.25 88 PHE A N 1
ATOM 667 C CA . PHE A 1 88 ? -13.805 -8.142 -7.484 1.00 95.25 88 PHE A CA 1
ATOM 668 C C . PHE A 1 88 ? -13.885 -9.332 -8.452 1.00 95.25 88 PHE A C 1
ATOM 670 O O . PHE A 1 88 ? -14.902 -9.507 -9.119 1.00 95.25 88 PHE A O 1
ATOM 677 N N . GLY A 1 89 ? -12.840 -10.159 -8.536 1.00 93.31 89 GLY A N 1
ATOM 678 C CA . GLY A 1 89 ? -12.828 -11.371 -9.362 1.00 93.31 89 GLY A CA 1
ATOM 679 C C . GLY A 1 89 ? -12.587 -11.142 -10.858 1.00 93.31 89 GLY A C 1
ATOM 680 O O . GLY A 1 89 ? -12.604 -12.101 -11.623 1.00 93.31 89 GLY A O 1
ATOM 681 N N . THR A 1 90 ? -12.306 -9.910 -11.289 1.00 94.81 90 THR A N 1
ATOM 682 C CA . THR A 1 90 ? -12.011 -9.581 -12.699 1.00 94.81 90 THR A CA 1
ATOM 683 C C . THR A 1 90 ? -10.560 -9.878 -13.095 1.00 94.81 90 THR A C 1
ATOM 685 O O . THR A 1 90 ? -10.127 -9.568 -14.198 1.00 94.81 90 THR A O 1
ATOM 688 N N . TRP A 1 91 ? -9.775 -10.498 -12.208 1.00 94.00 91 TRP A N 1
ATOM 689 C CA . TRP A 1 91 ? -8.410 -10.950 -12.497 1.00 94.00 91 TRP A CA 1
ATOM 690 C C . TRP A 1 91 ? -8.350 -12.193 -13.410 1.00 94.00 91 TRP A C 1
ATOM 692 O O . TRP A 1 91 ? -7.265 -12.528 -13.879 1.00 94.00 91 TRP A O 1
ATOM 702 N N . ASN A 1 92 ? -9.484 -12.866 -13.659 1.00 91.25 92 ASN A N 1
ATOM 703 C CA . ASN A 1 92 ? -9.588 -14.116 -14.434 1.00 91.25 92 ASN A CA 1
ATOM 704 C C . ASN A 1 92 ? -10.750 -14.106 -15.454 1.00 91.25 92 ASN A C 1
ATOM 706 O O . ASN A 1 92 ? -11.340 -15.147 -15.742 1.00 91.25 92 ASN A O 1
ATOM 710 N N . ASP A 1 93 ? -11.160 -12.932 -15.937 1.00 91.06 93 ASP A N 1
ATOM 711 C CA . ASP A 1 93 ? -12.351 -12.782 -16.787 1.00 91.06 93 ASP A CA 1
ATOM 712 C C . ASP A 1 93 ? -12.052 -12.563 -18.284 1.00 91.06 93 ASP A C 1
ATOM 714 O O . ASP A 1 93 ? -12.981 -12.350 -19.065 1.00 91.06 93 ASP A O 1
ATOM 718 N N . GLY A 1 94 ? -10.785 -12.612 -18.717 1.00 88.62 94 GLY A N 1
ATOM 719 C CA . GLY A 1 94 ? -10.385 -12.281 -20.092 1.00 88.62 94 GLY A CA 1
ATOM 720 C C . GLY A 1 94 ? -10.243 -10.776 -20.359 1.00 88.62 94 GLY A C 1
ATOM 721 O O . GLY A 1 94 ? -9.910 -10.367 -21.477 1.00 88.62 94 GLY A O 1
ATOM 722 N N . GLY A 1 95 ? -10.553 -9.928 -19.376 1.00 90.00 95 GLY A N 1
ATOM 723 C CA . GLY A 1 95 ? -10.697 -8.487 -19.513 1.00 90.00 95 GLY A CA 1
ATOM 724 C C . GLY A 1 95 ? -9.461 -7.669 -19.114 1.00 90.00 95 GLY A C 1
ATOM 725 O O . GLY A 1 95 ? -8.346 -8.173 -18.962 1.00 90.00 95 GLY A O 1
ATOM 726 N N . PRO A 1 96 ? -9.619 -6.341 -18.966 1.00 89.12 96 PRO A N 1
ATOM 727 C CA . PRO A 1 96 ? -8.544 -5.466 -18.496 1.00 89.12 96 PRO A CA 1
ATOM 728 C C . PRO A 1 96 ? -8.048 -5.798 -17.079 1.00 89.12 96 PRO A C 1
ATOM 730 O O . PRO A 1 96 ? -6.874 -5.577 -16.793 1.00 89.12 96 PRO A O 1
ATOM 733 N N . GLY A 1 97 ? -8.912 -6.338 -16.209 1.00 89.38 97 GLY A N 1
ATOM 734 C CA . GLY A 1 97 ? -8.557 -6.706 -14.834 1.00 89.38 97 GLY A CA 1
ATOM 735 C C . GLY A 1 97 ? -7.505 -7.814 -14.769 1.00 89.38 97 GLY A C 1
ATOM 736 O O . GLY A 1 97 ? -6.567 -7.728 -13.976 1.00 89.38 97 GLY A O 1
ATOM 737 N N . GLU A 1 98 ? -7.584 -8.788 -15.674 1.00 90.12 98 GLU A N 1
ATOM 738 C CA . GLU A 1 98 ? -6.591 -9.855 -15.816 1.00 90.12 98 GLU A CA 1
ATOM 739 C C . GLU A 1 98 ? -5.204 -9.314 -16.174 1.00 90.12 98 GLU A C 1
ATOM 741 O O . GLU A 1 98 ? -4.209 -9.781 -15.633 1.00 90.12 98 GLU A O 1
ATOM 746 N N . ARG A 1 99 ? -5.120 -8.266 -17.003 1.00 86.19 99 ARG A N 1
ATOM 747 C CA . ARG A 1 99 ? -3.846 -7.604 -17.347 1.00 86.19 99 ARG A CA 1
ATOM 748 C C . ARG A 1 99 ? -3.261 -6.758 -16.216 1.00 86.19 99 ARG A C 1
ATOM 750 O O . ARG A 1 99 ? -2.094 -6.384 -16.295 1.00 86.19 99 ARG A O 1
ATOM 757 N N . LEU A 1 100 ? -4.052 -6.433 -15.196 1.00 87.88 100 LEU A N 1
ATOM 758 C CA . LEU A 1 100 ? -3.623 -5.604 -14.073 1.00 87.88 100 LEU A CA 1
ATOM 759 C C . LEU A 1 100 ? -3.255 -6.441 -12.842 1.00 87.88 100 LEU A C 1
ATOM 761 O O . LEU A 1 100 ? -2.205 -6.213 -12.247 1.00 87.88 100 LEU A O 1
ATOM 765 N N . GLY A 1 101 ? -4.100 -7.403 -12.467 1.00 84.00 101 GLY A N 1
ATOM 766 C CA . GLY A 1 101 ? -3.924 -8.212 -11.255 1.00 84.00 101 GLY A CA 1
ATOM 767 C C . GLY A 1 101 ? -3.864 -9.721 -11.482 1.00 84.00 101 GLY A C 1
ATOM 768 O O . GLY A 1 101 ? -3.721 -10.446 -10.509 1.00 84.00 101 GLY A O 1
ATOM 769 N N . GLY A 1 102 ? -3.999 -10.209 -12.721 1.00 81.50 102 GLY A N 1
ATOM 770 C CA . GLY A 1 102 ? -4.033 -11.642 -13.045 1.00 81.50 102 GLY A CA 1
ATOM 771 C C . GLY A 1 102 ? -2.663 -12.270 -13.333 1.00 81.50 102 GLY A C 1
ATOM 772 O O . GLY A 1 102 ? -1.642 -11.605 -13.280 1.00 81.50 102 GLY A O 1
ATOM 773 N N . GLN A 1 103 ? -2.644 -13.548 -13.729 1.00 79.31 103 GLN A N 1
ATOM 774 C CA . GLN A 1 103 ? -1.521 -14.262 -14.381 1.00 79.31 103 GLN A CA 1
ATOM 775 C C . GLN A 1 103 ? -0.277 -14.634 -13.556 1.00 79.31 103 GLN A C 1
ATOM 777 O O . GLN A 1 103 ? 0.424 -15.574 -13.939 1.00 79.31 103 GLN A O 1
ATOM 782 N N . ALA A 1 104 ? 0.025 -13.979 -12.434 1.00 87.19 104 ALA A N 1
ATOM 783 C CA . ALA A 1 104 ? 1.159 -14.404 -11.611 1.00 87.19 104 ALA A CA 1
ATOM 784 C C . ALA A 1 104 ? 0.852 -15.692 -10.814 1.00 87.19 104 ALA A C 1
ATOM 786 O O . ALA A 1 104 ? -0.290 -15.919 -10.386 1.00 87.19 104 ALA A O 1
ATOM 787 N N . PRO A 1 105 ? 1.860 -16.543 -10.541 1.00 88.31 105 PRO A N 1
ATOM 788 C CA . PRO A 1 105 ? 1.690 -17.683 -9.648 1.00 88.31 105 PRO A CA 1
ATOM 789 C C . PRO A 1 105 ? 1.087 -17.259 -8.303 1.00 88.31 105 PRO A C 1
ATOM 791 O O . PRO A 1 105 ? 1.515 -16.286 -7.686 1.00 88.31 105 PRO A O 1
ATOM 794 N N . GLY A 1 106 ? 0.065 -17.986 -7.849 1.00 89.62 106 GLY A N 1
ATOM 795 C CA . GLY A 1 106 ? -0.601 -17.702 -6.577 1.00 89.62 106 GLY A CA 1
ATOM 796 C C . GLY A 1 106 ? -1.658 -16.592 -6.610 1.00 89.62 106 GLY A C 1
ATOM 797 O O . GLY A 1 106 ? -2.191 -16.290 -5.544 1.00 89.62 106 GLY A O 1
ATOM 798 N N . THR A 1 107 ? -2.010 -16.037 -7.780 1.00 92.12 107 THR A N 1
ATOM 799 C CA . THR A 1 107 ? -3.079 -15.021 -7.915 1.00 92.12 107 THR A CA 1
ATOM 800 C C . THR A 1 107 ? -4.374 -15.448 -7.218 1.00 92.12 107 THR A C 1
ATOM 802 O O . THR A 1 107 ? -4.878 -14.718 -6.372 1.00 92.12 107 THR A O 1
ATOM 805 N N . GLU A 1 108 ? -4.871 -16.661 -7.487 1.00 93.94 108 GLU A N 1
ATOM 806 C CA . GLU A 1 108 ? -6.109 -17.182 -6.883 1.00 93.94 108 GLU A CA 1
ATOM 807 C C . GLU A 1 108 ? -6.048 -17.209 -5.348 1.00 93.94 108 GLU A C 1
ATOM 809 O O . GLU A 1 108 ? -6.994 -16.811 -4.670 1.00 93.94 108 GLU A O 1
ATOM 814 N N . ARG A 1 109 ? -4.906 -17.625 -4.786 1.00 94.31 109 ARG A N 1
ATOM 815 C CA . ARG A 1 109 ? -4.689 -17.673 -3.334 1.00 94.31 109 ARG A CA 1
ATOM 816 C C . ARG A 1 109 ? -4.723 -16.273 -2.727 1.00 94.31 109 ARG A C 1
ATOM 818 O O . ARG A 1 109 ? -5.342 -16.079 -1.684 1.00 94.31 109 ARG A O 1
ATOM 825 N N . VAL A 1 110 ? -4.051 -15.315 -3.366 1.00 95.19 110 VAL A N 1
ATOM 826 C CA . VAL A 1 110 ? -4.014 -13.921 -2.909 1.00 95.19 110 VAL A CA 1
ATOM 827 C C . VAL A 1 110 ? -5.401 -13.286 -3.011 1.00 95.19 110 VAL A C 1
ATOM 829 O O . VAL A 1 110 ? -5.857 -12.688 -2.039 1.00 95.19 110 VAL A O 1
ATOM 832 N N . ALA A 1 111 ? -6.089 -13.458 -4.142 1.00 95.94 111 ALA A N 1
ATOM 833 C CA . ALA A 1 111 ? -7.451 -12.973 -4.344 1.00 95.94 111 ALA A CA 1
ATOM 834 C C . ALA A 1 1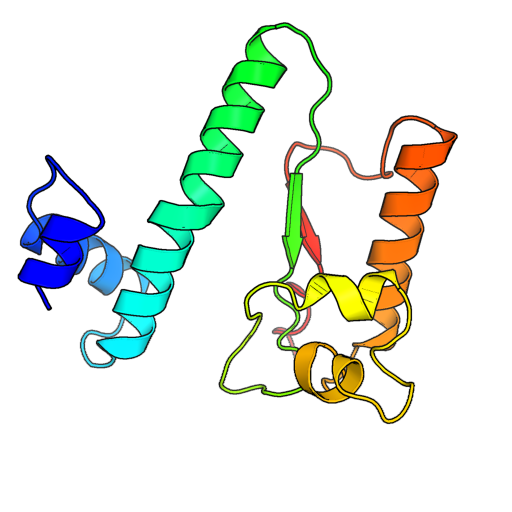11 ? -8.410 -13.553 -3.296 1.00 95.94 111 ALA A C 1
ATOM 836 O O . ALA A 1 111 ? -9.133 -12.806 -2.641 1.00 95.94 111 ALA A O 1
ATOM 837 N N . GLY A 1 112 ? -8.355 -14.868 -3.064 1.00 96.44 112 GLY A N 1
ATOM 838 C CA . GLY A 1 112 ? -9.157 -15.535 -2.042 1.00 96.44 112 GLY A CA 1
ATOM 839 C C . GLY A 1 112 ? -8.902 -14.979 -0.641 1.00 96.44 112 GLY A C 1
ATOM 840 O O . GLY A 1 112 ? -9.851 -14.667 0.072 1.00 96.44 112 GLY A O 1
ATOM 841 N N . ALA A 1 113 ? -7.637 -14.789 -0.257 1.00 96.25 113 ALA A N 1
ATOM 842 C CA . ALA A 1 113 ? -7.289 -14.212 1.040 1.00 96.25 113 ALA A CA 1
ATOM 843 C C . ALA A 1 113 ? -7.793 -12.763 1.188 1.00 96.25 113 ALA A C 1
ATOM 845 O O . ALA A 1 113 ? -8.338 -12.408 2.234 1.00 96.25 113 ALA A O 1
ATOM 846 N N . LEU A 1 114 ? -7.671 -11.945 0.136 1.00 96.69 114 LEU A N 1
ATOM 847 C CA . LEU A 1 114 ? -8.145 -10.561 0.133 1.00 96.69 114 LEU A CA 1
ATOM 848 C C . LEU A 1 114 ? -9.674 -10.494 0.269 1.00 96.69 114 LEU A C 1
ATOM 850 O O . LEU A 1 114 ? -10.185 -9.747 1.103 1.00 96.69 114 LEU A O 1
ATOM 854 N N . VAL A 1 115 ? -10.404 -11.314 -0.494 1.00 97.75 115 VAL A N 1
ATOM 855 C CA . VAL A 1 115 ? -11.870 -11.411 -0.414 1.00 97.75 115 VAL A CA 1
ATOM 856 C C . VAL A 1 115 ? -12.316 -11.854 0.979 1.00 97.75 115 VAL A C 1
ATOM 858 O O . VAL A 1 115 ? -13.232 -11.255 1.540 1.00 97.75 115 VAL A O 1
ATOM 861 N N . GLN A 1 116 ? -11.660 -12.858 1.568 1.00 97.38 116 GLN A N 1
ATOM 862 C CA . GLN A 1 116 ? -11.988 -13.338 2.914 1.00 97.38 116 GLN A CA 1
ATOM 863 C C . GLN A 1 116 ? -11.784 -12.254 3.977 1.00 97.38 116 GLN A C 1
ATOM 865 O O . GLN A 1 116 ? -12.668 -12.036 4.804 1.00 97.38 116 GLN A O 1
ATOM 870 N N . ALA A 1 117 ? -10.666 -11.527 3.925 1.00 97.44 117 ALA A N 1
ATOM 871 C CA . ALA A 1 117 ? -10.394 -10.429 4.845 1.00 97.44 117 ALA A CA 1
ATOM 872 C C . ALA A 1 117 ? -11.423 -9.294 4.740 1.00 97.44 117 ALA A C 1
ATOM 874 O O . ALA A 1 117 ? -11.945 -8.822 5.753 1.00 97.44 117 ALA A O 1
ATOM 875 N N . TRP A 1 118 ? -11.744 -8.868 3.515 1.00 97.94 118 TRP A N 1
ATOM 876 C CA . TRP A 1 118 ? -12.750 -7.831 3.285 1.00 97.94 118 TRP A CA 1
ATOM 877 C C . TRP A 1 118 ? -14.144 -8.280 3.735 1.00 97.94 118 TRP A C 1
ATOM 879 O O . TRP A 1 118 ? -14.844 -7.511 4.395 1.00 97.94 118 TRP A O 1
ATOM 889 N N . ALA A 1 119 ? -14.534 -9.526 3.457 1.00 98.12 119 ALA A N 1
ATOM 890 C CA . ALA A 1 119 ? -15.800 -10.085 3.922 1.00 98.12 119 ALA A CA 1
ATOM 891 C C . ALA A 1 119 ? -15.869 -10.141 5.458 1.00 98.12 119 ALA A C 1
ATOM 893 O O . ALA A 1 119 ? -16.859 -9.700 6.046 1.00 98.12 119 ALA A O 1
ATOM 894 N N . ALA A 1 120 ? -14.809 -10.616 6.120 1.00 97.62 120 ALA A N 1
ATOM 895 C CA . ALA A 1 120 ? -14.722 -10.651 7.578 1.00 97.62 120 ALA A CA 1
ATOM 896 C C . ALA A 1 120 ? -14.850 -9.244 8.184 1.00 97.62 120 ALA A C 1
ATOM 898 O O . ALA A 1 120 ? -15.632 -9.039 9.116 1.00 97.62 120 ALA A O 1
ATOM 899 N N . PHE A 1 121 ? -14.171 -8.250 7.605 1.00 97.31 121 PHE A N 1
ATOM 900 C CA . PHE A 1 121 ? -14.279 -6.865 8.052 1.00 97.31 121 PHE A CA 1
ATOM 901 C C . PHE A 1 121 ? -15.698 -6.307 7.894 1.00 97.31 121 PHE A C 1
ATOM 903 O O . PHE A 1 121 ? -16.229 -5.723 8.837 1.00 97.31 121 PHE A O 1
ATOM 910 N N . VAL A 1 122 ? -16.339 -6.521 6.742 1.00 97.88 122 VAL A N 1
ATOM 911 C CA . VAL A 1 122 ? -17.711 -6.053 6.487 1.00 97.88 122 VAL A CA 1
ATOM 912 C C . VAL A 1 122 ? -18.718 -6.693 7.449 1.00 97.88 122 VAL A C 1
ATOM 914 O O . VAL A 1 122 ? -19.628 -6.011 7.917 1.00 97.88 122 VAL A O 1
ATOM 917 N N . HIS A 1 123 ? -18.561 -7.978 7.774 1.00 98.06 123 HIS A N 1
ATOM 918 C CA . HIS A 1 123 ? -19.511 -8.698 8.627 1.00 98.06 123 HIS A CA 1
ATOM 919 C C . HIS A 1 123 ? -19.262 -8.536 10.131 1.00 98.06 123 HIS A C 1
ATOM 921 O O . HIS A 1 123 ? -20.221 -8.484 10.900 1.00 98.06 123 HIS A O 1
ATOM 927 N N . ALA A 1 124 ? -18.001 -8.482 10.563 1.00 96.44 124 ALA A N 1
ATOM 928 C CA . ALA A 1 124 ? -17.622 -8.557 11.976 1.00 96.44 124 ALA A CA 1
ATOM 929 C C . ALA A 1 124 ? -16.813 -7.345 12.471 1.00 96.44 124 ALA A C 1
ATOM 931 O O . ALA A 1 124 ? -16.498 -7.255 13.658 1.00 96.44 124 ALA A O 1
ATOM 932 N N . GLY A 1 125 ? -16.454 -6.408 11.589 1.00 94.81 125 GLY A N 1
ATOM 933 C CA . GLY A 1 125 ? -15.620 -5.253 11.930 1.00 94.81 125 GLY A CA 1
ATOM 934 C C . GLY A 1 125 ? -14.156 -5.598 12.218 1.00 94.81 125 GLY A C 1
ATOM 935 O O . GLY A 1 125 ? -13.435 -4.744 12.733 1.00 94.81 125 GLY A O 1
ATOM 936 N N . SER A 1 126 ? -13.724 -6.826 11.910 1.00 95.44 126 SER A N 1
ATOM 937 C CA . SER A 1 126 ? -12.340 -7.294 12.008 1.00 95.44 126 SER A CA 1
ATOM 938 C C . SER A 1 126 ? -12.006 -8.162 10.792 1.00 95.44 126 SER A C 1
ATOM 940 O O . SER A 1 126 ? -12.779 -9.069 10.483 1.00 95.44 126 SER A O 1
ATOM 942 N N . PRO A 1 127 ? -10.879 -7.921 10.107 1.00 95.81 127 PRO A N 1
ATOM 943 C CA . PRO A 1 127 ? -10.491 -8.673 8.920 1.00 95.81 127 PRO A CA 1
ATOM 944 C C . PRO A 1 127 ? -9.805 -10.017 9.233 1.00 95.81 127 PRO A C 1
ATOM 946 O O . PRO A 1 127 ? -9.493 -10.769 8.315 1.00 95.81 127 PRO A O 1
ATOM 949 N N . GLY A 1 128 ? -9.578 -10.334 10.514 1.00 92.44 128 GLY A N 1
ATOM 950 C CA . GLY A 1 128 ? -9.097 -11.647 10.957 1.00 92.44 128 GLY A CA 1
ATOM 951 C C . GLY A 1 128 ? -7.592 -11.771 11.218 1.00 92.44 128 GLY A C 1
ATOM 952 O O . GLY A 1 128 ? -7.172 -12.832 11.669 1.00 92.44 128 GLY A O 1
ATOM 953 N N . TRP A 1 129 ? -6.794 -10.722 10.997 1.00 92.62 129 TRP A N 1
ATOM 954 C CA . TRP A 1 129 ? -5.395 -10.676 11.443 1.00 92.62 129 TRP A CA 1
ATOM 955 C C . TRP A 1 129 ? -5.226 -9.887 12.742 1.00 92.62 129 TRP A C 1
ATOM 957 O O . TRP A 1 129 ? -6.051 -9.042 13.105 1.00 92.62 129 TRP A O 1
ATOM 967 N N . GLU A 1 130 ? -4.121 -10.170 13.426 1.00 83.25 130 GLU A N 1
ATOM 968 C CA . GLU A 1 130 ? -3.641 -9.408 14.573 1.00 83.25 130 GLU A CA 1
ATOM 969 C C . GLU A 1 130 ? -2.562 -8.412 14.126 1.00 83.25 130 GLU A C 1
ATOM 971 O O . GLU A 1 130 ? -1.801 -8.674 13.196 1.00 83.25 130 GLU A O 1
ATOM 976 N N . GLY A 1 131 ? -2.487 -7.263 14.796 1.00 82.94 131 GLY A N 1
ATOM 977 C CA . GLY A 1 131 ? -1.552 -6.191 14.454 1.00 82.94 131 GLY A CA 1
ATOM 978 C C . GLY A 1 131 ? -2.068 -5.216 13.391 1.00 82.94 131 GLY A C 1
ATOM 979 O O . GLY A 1 131 ? -3.186 -5.322 12.884 1.00 82.94 131 GLY A O 1
ATOM 980 N N . ASP A 1 132 ? -1.234 -4.225 13.081 1.00 82.38 132 ASP A N 1
ATOM 981 C CA . ASP A 1 132 ? -1.669 -3.021 12.360 1.00 82.38 132 ASP A CA 1
ATOM 982 C C . ASP A 1 132 ? -1.584 -3.145 10.829 1.00 82.38 132 ASP A C 1
ATOM 984 O O . ASP A 1 132 ? -2.187 -2.341 10.110 1.00 82.38 132 ASP A O 1
ATOM 988 N N . LEU A 1 133 ? -0.829 -4.122 10.309 1.00 90.75 133 LEU A N 1
ATOM 989 C CA . LEU A 1 133 ? -0.570 -4.290 8.877 1.00 90.75 133 LEU A CA 1
ATOM 990 C C . LEU A 1 133 ? -0.484 -5.766 8.466 1.00 90.75 133 LEU A C 1
ATOM 992 O O . LEU A 1 133 ? 0.416 -6.469 8.911 1.00 90.75 133 LEU A O 1
ATOM 996 N N . GLU A 1 134 ? -1.328 -6.168 7.518 1.00 94.56 134 GLU A N 1
ATOM 997 C CA . GLU A 1 134 ? -1.225 -7.449 6.803 1.00 94.56 134 GLU A CA 1
ATOM 998 C C . GLU A 1 134 ? -0.617 -7.257 5.401 1.00 94.56 134 GLU A C 1
ATOM 1000 O O . GLU A 1 134 ? -0.827 -6.221 4.760 1.00 94.56 134 GLU A O 1
ATOM 1005 N N . VAL A 1 135 ? 0.132 -8.244 4.894 1.00 93.81 135 VAL A N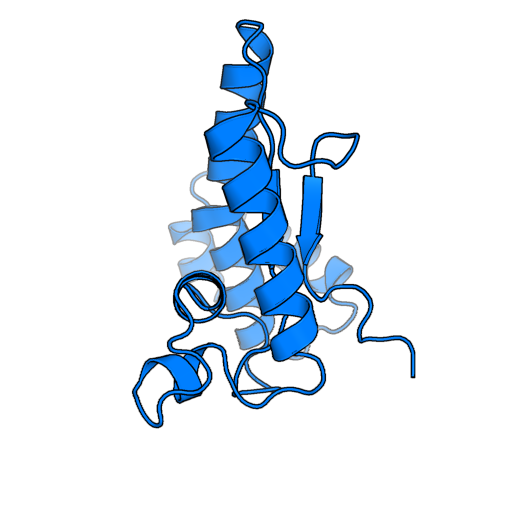 1
ATOM 1006 C CA . VAL A 1 135 ? 0.771 -8.176 3.567 1.00 93.81 135 VAL A CA 1
ATOM 1007 C C . VAL A 1 135 ? 0.332 -9.337 2.678 1.00 93.81 135 VAL A C 1
ATOM 1009 O O . VAL A 1 135 ? 0.772 -10.476 2.823 1.00 93.81 135 VAL A O 1
ATOM 1012 N N . PHE A 1 136 ? -0.461 -9.026 1.659 1.00 93.12 136 PHE A N 1
ATOM 1013 C CA . PHE A 1 136 ? -0.934 -9.987 0.671 1.00 93.12 136 PHE A CA 1
ATOM 1014 C C . PHE A 1 136 ? 0.109 -10.217 -0.427 1.00 93.12 136 PHE A C 1
ATOM 1016 O O . PHE A 1 136 ? 0.517 -9.283 -1.110 1.00 93.12 136 PHE A O 1
ATOM 1023 N N . GLY A 1 137 ? 0.524 -11.470 -0.634 1.00 86.62 137 GLY A N 1
ATOM 1024 C CA . GLY A 1 137 ? 1.492 -11.840 -1.678 1.00 86.62 137 GLY A CA 1
ATOM 1025 C C . GLY A 1 137 ? 2.969 -11.715 -1.277 1.00 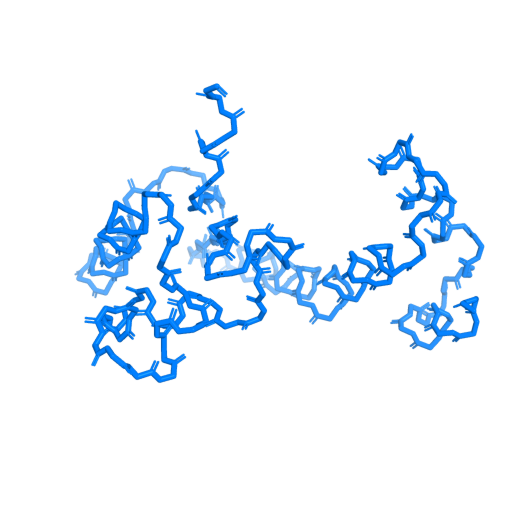86.62 137 GLY A C 1
ATOM 1026 O O . GLY A 1 137 ? 3.829 -12.123 -2.051 1.00 86.62 137 GLY A O 1
ATOM 1027 N N . GLY A 1 138 ? 3.272 -11.247 -0.059 1.00 75.94 138 GLY A N 1
ATOM 1028 C CA . GLY A 1 138 ? 4.649 -11.087 0.436 1.00 75.94 138 GLY A CA 1
ATOM 1029 C C . GLY A 1 138 ? 5.409 -12.399 0.690 1.00 75.94 138 GLY A C 1
ATOM 1030 O O . GLY A 1 138 ? 6.629 -12.387 0.793 1.00 75.94 138 GLY A O 1
ATOM 1031 N N . ALA A 1 139 ? 4.715 -13.542 0.757 1.00 58.03 139 ALA A N 1
ATOM 1032 C CA . ALA A 1 139 ? 5.318 -14.863 0.981 1.00 58.03 139 ALA A CA 1
ATOM 1033 C C . ALA A 1 139 ? 5.712 -15.617 -0.311 1.00 58.03 139 ALA A C 1
ATOM 1035 O O . ALA A 1 139 ? 6.168 -16.755 -0.234 1.00 58.03 139 ALA A O 1
ATOM 1036 N N . LEU A 1 140 ? 5.548 -15.019 -1.500 1.00 44.25 140 LEU A N 1
ATOM 1037 C CA . LEU A 1 140 ? 5.875 -15.667 -2.784 1.00 44.25 140 LEU A CA 1
ATOM 1038 C C . LEU A 1 140 ? 7.358 -15.549 -3.196 1.00 44.25 140 LEU A C 1
ATOM 1040 O O . LEU A 1 140 ? 7.707 -15.959 -4.298 1.00 44.25 140 LEU A O 1
ATOM 1044 N N . THR A 1 141 ? 8.242 -15.039 -2.332 1.00 35.00 141 THR A N 1
ATOM 1045 C CA . THR A 1 141 ? 9.692 -14.934 -2.604 1.00 35.00 141 THR A CA 1
ATOM 1046 C C . THR A 1 141 ? 10.549 -16.021 -1.952 1.00 35.00 141 THR A C 1
ATOM 1048 O O . THR A 1 141 ? 11.769 -15.926 -2.009 1.00 35.00 141 THR A O 1
ATOM 1051 N N . ASN A 1 142 ? 9.950 -17.062 -1.366 1.00 27.39 142 ASN A N 1
ATOM 1052 C CA . ASN A 1 142 ? 10.689 -18.251 -0.929 1.00 27.39 142 ASN A CA 1
ATOM 1053 C C . ASN A 1 142 ? 10.278 -19.468 -1.770 1.00 27.39 142 ASN A C 1
ATOM 1055 O O . ASN A 1 142 ? 9.471 -20.290 -1.331 1.00 27.39 142 ASN A O 1
ATOM 1059 N N . ALA A 1 143 ? 10.836 -19.563 -2.976 1.00 31.81 143 ALA A N 1
ATOM 1060 C CA . ALA A 1 143 ? 11.003 -20.805 -3.726 1.00 31.81 143 ALA A CA 1
ATOM 1061 C C . ALA A 1 143 ? 12.302 -20.725 -4.533 1.00 31.81 143 ALA A C 1
ATOM 1063 O O . ALA A 1 143 ? 12.503 -19.682 -5.197 1.00 31.81 143 ALA A O 1
#

Secondary structure (DSSP, 8-state):
-HHHHHHHSTTS-HHHHHHHHHHHHT-SS-HHHHHHHHHIIIIIIHHHHHHHHHHHTTT----EEEE---TT-TTT-S-TTTHHHHHHTGGGSSSHHHHHH-SSTTHHHHHHHHHHHHHHHHHHS--S--SSEEEETTTTT--

Radius of gyration: 17.2 Å; Cα contacts (8 Å, |Δi|>4): 170; chains: 1; bounding box: 42×42×40 Å

Solvent-accessible surface area (backbone atoms only — not comparable to full-atom values): 8124 Å² total; per-residue (Å²): 109,54,69,58,42,35,68,71,41,70,96,50,62,33,64,62,53,48,52,55,50,31,65,72,65,75,53,88,83,53,69,64,64,47,50,52,50,53,49,43,38,62,72,46,52,50,53,52,48,52,52,44,53,60,43,38,73,73,73,45,91,63,80,47,73,47,68,51,45,28,15,46,40,75,90,69,32,48,50,92,70,26,62,54,21,30,56,71,59,34,21,78,66,87,47,74,31,19,66,46,21,6,87,38,92,62,38,69,60,41,22,52,52,50,38,51,24,52,50,33,27,74,76,71,75,45,51,82,76,83,78,60,66,48,66,42,47,67,76,76,79,79,123

Mean predicted aligned error: 5.05 Å